Protein AF-A0A9E2QTA2-F1 (afdb_monomer_lite)

Foldseek 3Di:
DDDDPDPPDPPPDDPVPDDPVNDDDDVLLVVLLVQLPDQPQVDDPVNNVSSVVSSLLSVLCVVQVVCCPDPVLPPWDKDDPDRVRDAFDFDDPDDPDTGGFRMWTDDPVVRDIDGHDDDDLRYDDPVDPDSDDPPDDD

Sequence (138 aa):
MPENTGFGLREDKSPAELRWKDLEPHPGIVAALDHAGPRPEHGSQSEKRRWSELFAHASAWVLADELCRSSVLRGKTISPVAIGQGSEKLVPLGAGTSKRIDVTVVDKVLGLEIGISLKGLNFRDSNGDQFDKNLTGR

Structure (mmCIF, N/CA/C/O backbone):
data_AF-A0A9E2QTA2-F1
#
_entry.id   AF-A0A9E2QTA2-F1
#
loop_
_atom_site.group_PDB
_atom_site.id
_atom_site.type_symbol
_atom_site.label_atom_id
_atom_site.label_alt_id
_atom_site.label_comp_id
_atom_site.label_asym_id
_atom_site.label_entity_id
_atom_site.label_seq_id
_atom_site.pdbx_PDB_ins_code
_atom_site.Cartn_x
_atom_site.Cartn_y
_atom_site.Cartn_z
_atom_site.occupancy
_atom_site.B_iso_or_equiv
_atom_site.auth_seq_id
_atom_site.auth_comp_id
_atom_site.auth_asym_id
_atom_site.auth_atom_id
_atom_site.pdbx_PDB_model_num
ATOM 1 N N . MET A 1 1 ? 12.806 -60.467 5.010 1.00 44.97 1 MET A N 1
ATOM 2 C CA . MET A 1 1 ? 13.437 -59.149 5.212 1.00 44.97 1 MET A CA 1
ATOM 3 C C . MET A 1 1 ? 12.433 -58.093 4.767 1.00 44.97 1 MET A C 1
ATOM 5 O O . MET A 1 1 ? 12.249 -57.978 3.564 1.00 44.97 1 MET A O 1
ATOM 9 N N . PRO A 1 2 ? 11.694 -57.417 5.660 1.00 43.88 2 PRO A N 1
ATOM 10 C CA . PRO A 1 2 ? 10.912 -56.256 5.261 1.00 43.88 2 PRO A CA 1
ATOM 11 C C . PRO A 1 2 ? 11.788 -55.001 5.352 1.00 43.88 2 PRO A C 1
ATOM 13 O O . PRO A 1 2 ? 12.382 -54.719 6.393 1.00 43.88 2 PRO A O 1
ATOM 16 N N . GLU A 1 3 ? 11.894 -54.286 4.236 1.00 44.69 3 GLU A N 1
ATOM 17 C CA . GLU A 1 3 ? 12.547 -52.985 4.146 1.00 44.69 3 GLU A CA 1
ATOM 18 C C . GLU A 1 3 ? 11.703 -51.933 4.866 1.00 44.69 3 GLU A C 1
ATOM 20 O O . GLU A 1 3 ? 10.511 -51.757 4.617 1.00 44.69 3 GLU A O 1
ATOM 25 N N . ASN A 1 4 ? 12.353 -51.256 5.804 1.00 42.47 4 ASN A N 1
ATOM 26 C CA . ASN A 1 4 ? 11.798 -50.207 6.634 1.00 42.47 4 ASN A CA 1
ATOM 27 C C . ASN A 1 4 ? 11.920 -48.880 5.865 1.00 42.47 4 ASN A C 1
ATOM 29 O O . ASN A 1 4 ? 12.910 -48.163 6.009 1.00 42.47 4 ASN A O 1
ATOM 33 N N . THR A 1 5 ? 10.961 -48.563 4.992 1.00 43.56 5 THR A N 1
ATOM 34 C CA . THR A 1 5 ? 10.881 -47.237 4.357 1.00 43.56 5 THR A CA 1
ATOM 35 C C . THR A 1 5 ? 10.386 -46.230 5.385 1.00 43.56 5 THR A C 1
ATOM 37 O O . THR A 1 5 ? 9.184 -46.045 5.575 1.00 43.56 5 THR A O 1
ATOM 40 N N . GLY A 1 6 ? 11.342 -45.615 6.081 1.00 39.78 6 GLY A N 1
ATOM 41 C CA . GLY A 1 6 ? 11.105 -44.540 7.028 1.00 39.78 6 GLY A CA 1
ATOM 42 C C . GLY A 1 6 ? 10.314 -43.406 6.382 1.00 39.78 6 GLY A C 1
ATOM 43 O O . GLY A 1 6 ? 10.810 -42.698 5.508 1.00 39.78 6 GLY A O 1
ATOM 44 N N . PHE A 1 7 ? 9.087 -43.218 6.861 1.00 40.62 7 PHE A N 1
ATOM 45 C CA . PHE A 1 7 ? 8.397 -41.939 6.812 1.00 40.62 7 PHE A CA 1
ATOM 46 C C . PHE A 1 7 ? 9.228 -40.953 7.638 1.00 40.62 7 PHE A C 1
ATOM 48 O O . PHE A 1 7 ? 9.092 -40.865 8.858 1.00 40.62 7 PHE A O 1
ATOM 55 N N . GLY A 1 8 ? 10.154 -40.260 6.975 1.00 39.50 8 GLY A N 1
ATOM 56 C CA . GLY A 1 8 ? 10.842 -39.114 7.546 1.00 39.50 8 GLY A CA 1
ATOM 57 C C . GLY A 1 8 ? 9.804 -38.047 7.856 1.00 39.50 8 GLY A C 1
ATOM 58 O O . GLY A 1 8 ? 9.306 -37.380 6.950 1.00 39.50 8 GLY A O 1
ATOM 59 N N . LEU A 1 9 ? 9.451 -37.931 9.135 1.00 39.53 9 LEU A N 1
ATOM 60 C CA . LEU A 1 9 ? 8.749 -36.783 9.684 1.00 39.53 9 LEU A CA 1
ATOM 61 C C . LEU A 1 9 ? 9.546 -35.549 9.255 1.00 39.53 9 LEU A C 1
ATOM 63 O O . LEU A 1 9 ? 10.691 -35.377 9.670 1.00 39.53 9 LEU A O 1
ATOM 67 N N . ARG A 1 10 ? 8.981 -34.732 8.359 1.00 50.25 10 ARG A N 1
ATOM 68 C CA . ARG A 1 10 ? 9.506 -33.388 8.123 1.00 50.25 10 ARG A CA 1
ATOM 69 C C . ARG A 1 10 ? 9.448 -32.698 9.479 1.00 50.25 10 ARG A C 1
ATOM 71 O O . ARG A 1 10 ? 8.362 -32.530 10.022 1.00 50.25 10 ARG A O 1
ATOM 78 N N . GLU A 1 11 ? 10.608 -32.398 10.050 1.00 58.12 11 GLU A N 1
ATOM 79 C CA . GLU A 1 11 ? 10.697 -31.539 11.222 1.00 58.12 11 GLU A CA 1
ATOM 80 C C . GLU A 1 11 ? 10.054 -30.206 10.840 1.00 58.12 11 GLU A C 1
ATOM 82 O O . GLU A 1 11 ? 10.615 -29.439 10.050 1.00 58.12 11 GLU A O 1
ATOM 87 N N . ASP A 1 12 ? 8.841 -29.970 11.337 1.00 67.50 12 ASP A N 1
ATOM 88 C CA . ASP A 1 12 ? 8.195 -28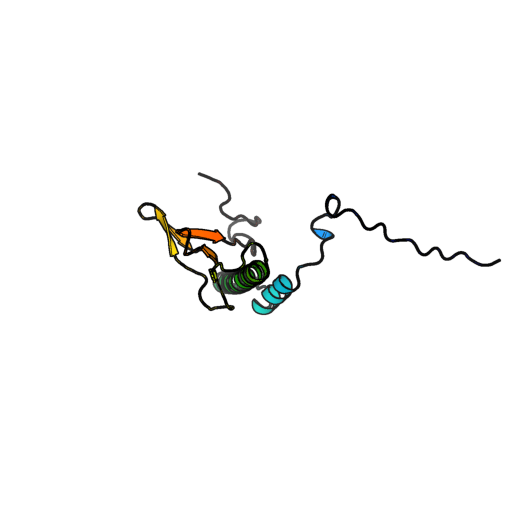.669 11.258 1.00 67.50 12 ASP A CA 1
ATOM 89 C C . ASP A 1 12 ? 9.061 -27.702 12.060 1.00 67.50 12 ASP A C 1
ATOM 91 O O . ASP A 1 12 ? 9.025 -27.655 13.292 1.00 67.50 12 ASP A O 1
ATOM 95 N N . LYS A 1 13 ? 9.912 -26.971 11.339 1.00 65.00 13 LYS A N 1
ATOM 96 C CA . LYS A 1 13 ? 10.739 -25.918 11.913 1.00 65.00 13 LYS A CA 1
ATOM 97 C C . LYS A 1 13 ? 9.836 -24.918 12.613 1.00 65.00 13 LYS A C 1
ATOM 99 O O . LYS A 1 13 ? 8.811 -24.502 12.069 1.00 65.00 13 LYS A O 1
ATOM 104 N N . SER A 1 14 ? 10.246 -24.500 13.805 1.00 71.38 14 SER A N 1
ATOM 105 C CA . SER A 1 14 ? 9.569 -23.421 14.519 1.00 71.38 14 SER A CA 1
ATOM 106 C C . SER A 1 14 ? 9.472 -22.184 13.611 1.00 71.38 14 SER A C 1
ATOM 108 O O . SER A 1 14 ? 10.434 -21.890 12.896 1.00 71.38 14 SER A O 1
ATOM 110 N N . PRO A 1 15 ? 8.375 -21.401 13.647 1.00 64.19 15 PRO A N 1
ATOM 111 C CA . PRO A 1 15 ? 8.258 -20.159 12.879 1.00 64.19 15 PRO A CA 1
ATOM 112 C C . PRO A 1 15 ? 9.426 -19.181 13.088 1.00 64.19 15 PRO A C 1
ATOM 114 O O . PRO A 1 15 ? 9.721 -18.378 12.208 1.00 64.19 15 PRO A O 1
ATOM 117 N N . ALA A 1 16 ? 10.118 -19.269 14.230 1.00 69.62 16 ALA A N 1
ATOM 118 C CA . ALA A 1 16 ? 11.308 -18.476 14.537 1.00 69.62 16 ALA A CA 1
ATOM 119 C C . ALA A 1 16 ? 12.574 -18.903 13.759 1.00 69.62 16 ALA A C 1
ATOM 121 O O . ALA A 1 16 ? 13.541 -18.147 13.705 1.00 69.62 16 ALA A O 1
ATOM 122 N N . GLU A 1 17 ? 12.582 -20.096 13.161 1.00 78.75 17 GLU A N 1
ATOM 123 C CA . GLU A 1 17 ? 13.716 -20.675 12.422 1.00 78.75 17 GLU A CA 1
ATOM 124 C C . GLU A 1 17 ? 13.529 -20.632 10.899 1.00 78.75 17 GLU A C 1
ATOM 126 O O . GLU A 1 17 ? 14.461 -20.928 10.142 1.00 78.75 17 GLU A O 1
ATOM 131 N N . LEU A 1 18 ? 12.332 -20.269 10.433 1.00 81.75 18 LEU A N 1
ATOM 132 C CA . LEU A 1 18 ? 12.054 -20.100 9.013 1.00 81.75 18 LEU A CA 1
ATOM 133 C C . LEU A 1 18 ? 12.797 -18.873 8.487 1.00 81.75 18 LEU A C 1
ATOM 135 O O . LEU A 1 18 ? 12.690 -17.769 9.024 1.00 81.75 18 LEU A O 1
ATOM 139 N N . ARG A 1 19 ? 13.547 -19.046 7.397 1.00 83.81 19 ARG A N 1
ATOM 140 C CA . ARG A 1 19 ? 14.085 -17.901 6.659 1.00 83.81 19 ARG A CA 1
ATOM 141 C C . ARG A 1 19 ? 13.026 -17.393 5.696 1.00 83.81 19 ARG A C 1
ATOM 143 O O . ARG A 1 19 ? 12.185 -18.150 5.235 1.00 83.81 19 ARG A O 1
ATOM 150 N N . TRP A 1 20 ? 13.147 -16.133 5.291 1.00 76.81 20 TRP A N 1
ATOM 151 C CA . TRP A 1 20 ? 12.260 -15.508 4.303 1.00 76.81 20 TRP A CA 1
ATOM 152 C C . TRP A 1 20 ? 12.044 -16.336 3.032 1.00 76.81 20 TRP A C 1
ATOM 154 O O . TRP A 1 20 ? 10.938 -16.381 2.514 1.00 76.81 20 TRP A O 1
ATOM 164 N N . LYS A 1 21 ? 13.090 -17.011 2.543 1.00 83.12 21 LYS A N 1
ATOM 165 C CA . LYS A 1 21 ? 13.017 -17.862 1.345 1.00 83.12 21 LYS A CA 1
ATOM 166 C C . LYS A 1 21 ? 12.274 -19.187 1.553 1.00 83.12 21 LYS A C 1
ATOM 168 O O . LYS A 1 21 ? 11.988 -19.866 0.579 1.00 83.12 21 LYS A O 1
ATOM 173 N N . ASP A 1 22 ? 12.071 -19.574 2.809 1.00 84.81 22 ASP A N 1
ATOM 174 C CA . ASP A 1 22 ? 11.395 -20.807 3.201 1.00 84.81 22 ASP A CA 1
ATOM 175 C C . ASP A 1 22 ? 9.889 -20.542 3.446 1.00 84.81 22 ASP A C 1
ATOM 177 O O . ASP A 1 22 ? 9.148 -21.465 3.770 1.00 84.81 22 ASP A O 1
ATOM 181 N N . LEU A 1 23 ? 9.435 -19.284 3.316 1.00 85.31 23 LEU A N 1
ATOM 182 C CA . LEU A 1 23 ? 8.035 -18.891 3.458 1.00 85.31 23 LEU A CA 1
ATOM 183 C C . LEU A 1 23 ? 7.309 -18.986 2.116 1.00 85.31 23 LEU A C 1
ATOM 185 O O . LEU A 1 23 ? 7.768 -18.444 1.110 1.00 85.31 23 LEU A O 1
ATOM 189 N N . GLU A 1 24 ? 6.129 -19.598 2.135 1.00 89.88 24 GLU A N 1
ATOM 190 C CA . GLU A 1 24 ? 5.204 -19.531 1.009 1.00 89.88 24 GLU A CA 1
ATOM 191 C C . GLU A 1 24 ? 4.633 -18.109 0.882 1.00 89.88 24 GLU A C 1
ATOM 193 O O . GLU A 1 24 ? 4.258 -17.493 1.890 1.00 89.88 24 GLU A O 1
ATOM 198 N N . PRO A 1 25 ? 4.556 -17.550 -0.338 1.00 89.25 25 PRO A N 1
ATOM 199 C CA . PRO A 1 25 ? 4.012 -16.220 -0.534 1.00 89.25 25 PRO A CA 1
ATOM 200 C C . PRO A 1 25 ? 2.521 -16.200 -0.193 1.00 89.25 25 PRO A C 1
ATOM 202 O O . PRO A 1 25 ? 1.756 -17.088 -0.572 1.00 89.25 25 PRO A O 1
ATOM 205 N N . HIS A 1 26 ? 2.084 -15.139 0.488 1.00 91.00 26 HIS A N 1
ATOM 206 C CA . HIS A 1 26 ? 0.668 -14.952 0.782 1.00 91.00 26 HIS A CA 1
ATOM 207 C C . HIS A 1 26 ? -0.143 -14.905 -0.533 1.00 91.00 26 HIS A C 1
ATOM 209 O O . HIS A 1 26 ? 0.201 -14.102 -1.409 1.00 91.00 26 HIS A O 1
ATOM 215 N N . PRO A 1 27 ? -1.241 -15.675 -0.682 1.00 94.00 27 PRO A N 1
ATOM 216 C CA . PRO A 1 27 ? -1.989 -15.760 -1.941 1.00 94.00 27 PRO A CA 1
ATOM 217 C C . PRO A 1 27 ? -2.466 -14.406 -2.475 1.00 94.00 27 PRO A C 1
ATOM 219 O O . PRO A 1 27 ? -2.447 -14.167 -3.678 1.00 94.00 27 PRO A O 1
ATOM 222 N N . GLY A 1 28 ? -2.831 -13.478 -1.585 1.00 93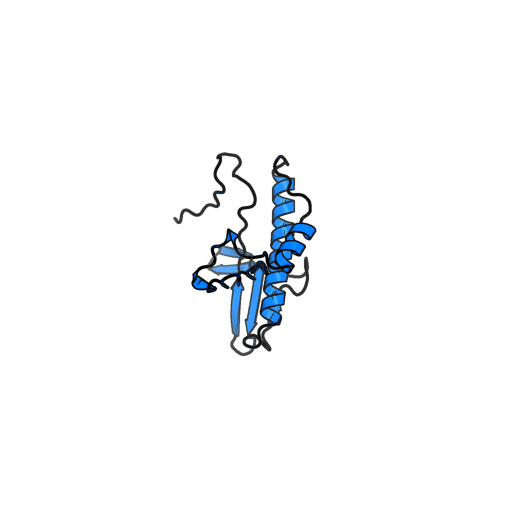.81 28 GLY A N 1
ATOM 223 C CA . GLY A 1 28 ? -3.205 -12.119 -1.984 1.00 93.81 28 GLY A CA 1
ATOM 224 C C . GLY A 1 28 ? -2.057 -11.344 -2.643 1.00 93.81 28 GLY A C 1
ATOM 225 O O . GLY A 1 28 ? -2.285 -10.604 -3.591 1.00 93.81 28 GLY A O 1
ATOM 226 N N . ILE A 1 29 ? -0.812 -11.549 -2.200 1.00 93.56 29 ILE A N 1
ATOM 227 C CA . ILE A 1 29 ? 0.361 -10.909 -2.815 1.00 93.56 29 ILE A CA 1
ATOM 228 C C . ILE A 1 29 ? 0.651 -11.514 -4.191 1.00 93.56 29 ILE A C 1
ATOM 230 O O . ILE A 1 29 ? 1.006 -10.780 -5.110 1.00 93.56 29 ILE A O 1
ATOM 234 N N . VAL A 1 30 ? 0.440 -12.824 -4.359 1.00 95.19 30 VAL A N 1
ATOM 235 C CA . VAL A 1 30 ? 0.510 -13.473 -5.678 1.00 95.19 30 VAL A CA 1
ATOM 236 C C . VAL A 1 30 ? -0.541 -12.874 -6.618 1.00 95.19 30 VAL A C 1
ATOM 238 O O . VAL A 1 30 ? -0.193 -12.406 -7.696 1.00 95.19 30 VAL A O 1
ATOM 241 N N . ALA A 1 31 ? -1.792 -12.745 -6.168 1.00 94.62 31 ALA A N 1
ATOM 242 C CA . ALA A 1 31 ? -2.848 -12.102 -6.951 1.00 94.62 31 ALA A CA 1
ATOM 243 C C . ALA A 1 31 ? -2.542 -10.624 -7.276 1.00 94.62 31 ALA A C 1
ATOM 245 O O . ALA A 1 31 ? -2.905 -10.129 -8.343 1.00 94.62 31 ALA A O 1
ATOM 246 N N 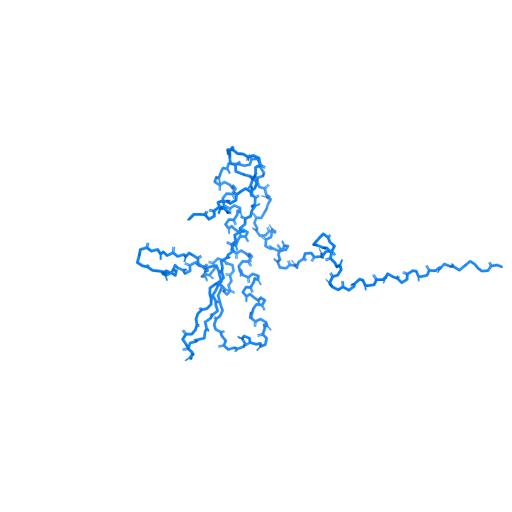. ALA A 1 32 ? -1.852 -9.907 -6.383 1.00 94.31 32 ALA A N 1
ATOM 247 C CA . ALA A 1 32 ? -1.397 -8.545 -6.646 1.00 94.31 32 ALA A CA 1
ATOM 248 C C . ALA A 1 32 ? -0.324 -8.488 -7.748 1.00 94.31 32 ALA A C 1
ATOM 250 O O . ALA A 1 32 ? -0.347 -7.568 -8.568 1.00 94.31 32 ALA A O 1
ATOM 251 N N . LEU A 1 33 ? 0.591 -9.465 -7.798 1.00 95.00 33 LEU A N 1
ATOM 252 C CA . LEU A 1 33 ? 1.552 -9.602 -8.899 1.00 95.00 33 LEU A CA 1
ATOM 253 C C . LEU A 1 33 ? 0.833 -9.886 -10.221 1.00 95.00 33 LEU A C 1
ATOM 255 O O . LEU A 1 33 ? 1.120 -9.223 -11.218 1.00 95.00 33 LEU A O 1
ATOM 259 N N . ASP A 1 34 ? -0.138 -10.801 -10.213 1.00 96.12 34 ASP A N 1
ATOM 260 C CA . ASP A 1 34 ? -0.942 -11.121 -11.397 1.00 96.12 34 ASP A CA 1
ATOM 261 C C . ASP A 1 34 ? -1.700 -9.889 -11.909 1.00 96.12 34 ASP A C 1
ATOM 263 O O . ASP A 1 34 ? -1.728 -9.625 -13.112 1.00 96.12 34 ASP A O 1
ATOM 267 N N . HIS A 1 35 ? -2.251 -9.080 -10.997 1.00 94.69 35 HIS A N 1
ATOM 268 C CA . HIS A 1 35 ? -2.923 -7.824 -11.332 1.00 94.69 35 HIS A CA 1
ATOM 269 C C . HIS A 1 35 ? -1.989 -6.807 -12.004 1.00 94.69 35 HIS A C 1
ATOM 271 O O . HIS A 1 35 ? -2.394 -6.117 -12.941 1.00 94.69 35 HIS A O 1
ATOM 277 N N . ALA A 1 36 ? -0.739 -6.705 -11.544 1.00 94.31 36 ALA A N 1
ATOM 278 C CA . ALA A 1 36 ? 0.252 -5.817 -12.149 1.00 94.31 36 ALA A CA 1
ATOM 279 C C . ALA A 1 36 ? 0.698 -6.290 -13.546 1.00 94.31 36 ALA A C 1
ATOM 281 O O . ALA A 1 36 ? 1.158 -5.481 -14.357 1.00 94.31 36 ALA A O 1
ATOM 282 N N . GLY A 1 37 ? 0.536 -7.583 -13.837 1.00 96.31 37 GLY A N 1
ATOM 283 C CA . GLY A 1 37 ? 0.927 -8.211 -15.091 1.00 96.31 37 GLY A CA 1
ATOM 284 C C . GLY A 1 37 ? 2.436 -8.476 -15.191 1.00 96.31 37 GLY A C 1
ATOM 285 O O . GLY A 1 37 ? 3.170 -8.359 -14.204 1.00 96.31 37 GLY A O 1
ATOM 286 N N . PRO A 1 38 ? 2.935 -8.840 -16.387 1.00 96.12 38 PRO A N 1
ATOM 287 C CA . PRO A 1 38 ? 4.347 -9.147 -16.593 1.00 96.12 38 PRO A CA 1
ATOM 288 C C . PRO A 1 38 ? 5.253 -7.972 -16.214 1.00 96.12 38 PRO A C 1
ATOM 290 O O . PRO A 1 38 ? 5.038 -6.841 -16.651 1.00 96.12 38 PRO A O 1
ATOM 293 N N . ARG A 1 39 ? 6.292 -8.242 -15.417 1.00 93.75 39 ARG A N 1
ATOM 294 C CA . ARG A 1 39 ? 7.238 -7.216 -14.962 1.00 93.75 39 ARG A CA 1
ATOM 295 C C . ARG A 1 39 ? 8.093 -6.706 -16.135 1.00 93.75 39 ARG A C 1
ATOM 297 O O . ARG A 1 39 ? 8.836 -7.490 -16.723 1.00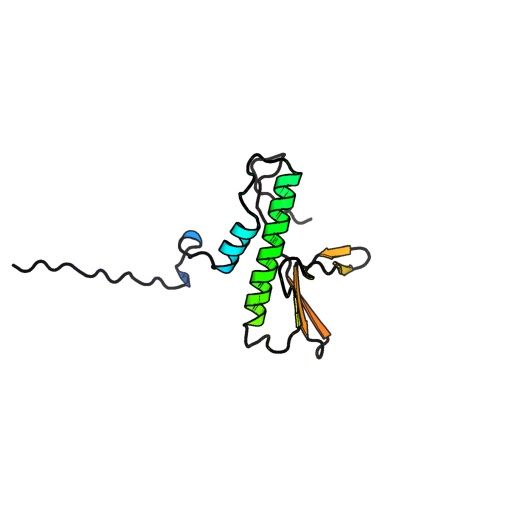 93.75 39 ARG A O 1
ATOM 304 N N . PRO A 1 40 ? 8.073 -5.398 -16.451 1.00 92.38 40 PRO A N 1
ATOM 305 C CA . PRO A 1 40 ? 8.821 -4.837 -17.576 1.00 92.38 40 PRO A CA 1
ATOM 306 C C . PRO A 1 40 ? 10.296 -4.569 -17.212 1.00 92.38 40 PRO A C 1
ATOM 308 O O . PRO A 1 40 ? 10.704 -3.419 -17.042 1.00 92.38 40 PRO A O 1
ATOM 311 N N . GLU A 1 41 ? 11.123 -5.611 -17.074 1.00 87.44 41 GLU A N 1
ATOM 312 C CA . GLU A 1 41 ? 12.534 -5.479 -16.644 1.00 87.44 41 GLU A CA 1
ATOM 313 C C . GLU A 1 41 ? 13.350 -4.506 -17.515 1.00 87.44 41 GLU A C 1
ATOM 315 O O . GLU A 1 41 ? 14.043 -3.618 -17.003 1.00 87.44 41 GLU A O 1
ATOM 320 N N . HIS A 1 42 ? 13.183 -4.609 -18.834 1.00 86.94 42 HIS A N 1
ATOM 321 C CA . HIS A 1 42 ? 13.816 -3.743 -19.834 1.00 86.94 42 HIS A CA 1
ATOM 322 C C . HIS A 1 42 ? 12.874 -2.666 -20.388 1.00 86.94 42 HIS A C 1
ATOM 324 O O . HIS A 1 42 ? 13.199 -2.015 -21.377 1.00 86.94 42 HIS A O 1
ATOM 330 N N . GLY A 1 43 ? 11.714 -2.468 -19.756 1.00 85.56 43 GLY A N 1
ATOM 331 C CA . GLY A 1 43 ? 10.774 -1.429 -20.159 1.00 85.56 43 GLY A CA 1
ATOM 332 C C . GLY A 1 43 ? 11.280 -0.020 -19.865 1.00 85.56 43 GLY A C 1
ATOM 333 O O . GLY A 1 43 ? 12.200 0.204 -19.066 1.00 85.56 43 GLY A O 1
ATOM 334 N N . SER A 1 44 ? 10.619 0.941 -20.498 1.00 88.88 44 SER A N 1
ATOM 335 C CA . SER A 1 44 ? 10.765 2.367 -20.234 1.00 88.88 44 SER A CA 1
ATOM 336 C C . SER A 1 44 ? 10.418 2.723 -18.782 1.00 88.88 44 SER A C 1
ATOM 338 O O . SER A 1 44 ? 9.753 1.977 -18.056 1.00 88.88 44 SER A O 1
ATOM 340 N N . GLN A 1 45 ? 10.848 3.906 -18.338 1.00 86.19 45 GLN A N 1
ATOM 341 C CA . GLN A 1 45 ? 10.552 4.392 -16.988 1.00 86.19 45 GLN A CA 1
ATOM 342 C C . GLN A 1 45 ? 9.039 4.503 -16.728 1.00 86.19 45 GLN A C 1
ATOM 344 O O . GLN A 1 45 ? 8.588 4.216 -15.620 1.00 86.19 45 GLN A O 1
ATOM 349 N N . SER A 1 46 ? 8.248 4.882 -17.737 1.00 87.56 46 SER A N 1
ATOM 350 C CA . SER A 1 46 ? 6.789 4.976 -17.628 1.00 87.56 46 SER A CA 1
ATOM 351 C C . SER A 1 46 ? 6.131 3.604 -17.462 1.00 87.56 46 SER A C 1
ATOM 353 O O . SER A 1 46 ? 5.238 3.467 -16.629 1.00 87.56 46 SER A O 1
ATOM 355 N N . GLU A 1 47 ? 6.595 2.575 -18.175 1.00 89.44 47 GLU A N 1
ATOM 356 C CA . GLU A 1 47 ? 6.111 1.194 -18.018 1.00 89.44 47 GLU A CA 1
ATOM 357 C C . GLU A 1 47 ? 6.446 0.632 -16.634 1.00 89.44 47 GLU A C 1
ATOM 359 O O . GLU A 1 47 ? 5.571 0.097 -15.952 1.00 89.44 47 GLU A O 1
ATOM 364 N N . LYS A 1 48 ? 7.688 0.820 -16.173 1.00 89.50 48 LYS A N 1
ATOM 365 C CA . LYS A 1 48 ? 8.140 0.408 -14.831 1.00 89.50 48 LYS A CA 1
ATOM 366 C C . LYS A 1 48 ? 7.356 1.098 -13.720 1.00 89.50 48 LYS A C 1
ATOM 368 O O . LYS A 1 48 ? 6.975 0.471 -12.726 1.00 89.50 48 LYS A O 1
ATOM 373 N N . ARG A 1 49 ? 7.094 2.394 -13.896 1.00 88.50 49 ARG A N 1
ATOM 374 C CA . ARG A 1 49 ? 6.273 3.183 -12.980 1.00 88.50 49 ARG A CA 1
ATOM 375 C C . ARG A 1 49 ? 4.839 2.663 -12.944 1.00 88.50 49 ARG A C 1
ATOM 377 O O . ARG A 1 49 ? 4.367 2.338 -11.861 1.00 88.50 49 ARG A O 1
ATOM 384 N N . ARG A 1 50 ? 4.187 2.516 -14.103 1.00 90.19 50 ARG A N 1
ATOM 385 C CA . ARG A 1 50 ? 2.810 2.008 -14.204 1.00 90.19 50 ARG A CA 1
ATOM 386 C C . ARG A 1 50 ? 2.672 0.634 -13.553 1.00 90.19 50 ARG A C 1
ATOM 388 O O . ARG A 1 50 ? 1.755 0.422 -12.770 1.00 90.19 50 ARG A O 1
ATOM 395 N N . TRP A 1 51 ? 3.596 -0.281 -13.844 1.00 93.75 51 TRP A N 1
ATOM 396 C CA . TRP A 1 51 ? 3.613 -1.607 -13.225 1.00 93.75 51 TRP A CA 1
ATOM 397 C C . TRP A 1 51 ? 3.732 -1.515 -11.697 1.00 93.75 51 TRP A C 1
ATOM 399 O O . TRP A 1 51 ? 2.983 -2.165 -10.972 1.00 93.75 51 TRP A O 1
ATOM 409 N N . SER A 1 52 ? 4.631 -0.659 -11.194 1.00 91.50 52 SER A N 1
ATOM 410 C CA . SER A 1 52 ? 4.816 -0.464 -9.749 1.00 91.50 52 SER A CA 1
ATOM 411 C C . SER A 1 52 ? 3.584 0.123 -9.067 1.00 91.50 52 SER A C 1
ATOM 413 O O . SER A 1 52 ? 3.274 -0.289 -7.954 1.00 91.50 52 SER A O 1
ATOM 415 N N . GLU A 1 53 ? 2.901 1.070 -9.713 1.00 89.50 53 GLU A N 1
ATOM 416 C CA . GLU A 1 53 ? 1.667 1.683 -9.207 1.00 89.50 53 GLU A CA 1
ATOM 417 C C . GLU A 1 53 ? 0.542 0.640 -9.115 1.00 89.50 53 GLU A C 1
ATOM 419 O O . GLU A 1 53 ? -0.059 0.494 -8.052 1.00 89.50 53 GLU A O 1
ATOM 424 N N . LEU A 1 54 ? 0.332 -0.164 -10.166 1.00 91.62 54 LEU A N 1
ATOM 425 C CA . LEU A 1 54 ? -0.658 -1.251 -10.159 1.00 91.62 54 LEU A CA 1
ATOM 426 C C . LEU A 1 54 ? -0.374 -2.280 -9.059 1.00 91.62 54 LEU A C 1
ATOM 428 O O . LEU A 1 54 ? -1.275 -2.661 -8.308 1.00 91.62 54 LEU A O 1
ATOM 432 N N . PHE A 1 55 ? 0.888 -2.696 -8.926 1.00 93.38 55 PHE A N 1
ATOM 433 C CA . PHE A 1 55 ? 1.285 -3.643 -7.889 1.00 93.38 55 PHE A CA 1
ATOM 434 C C . PHE A 1 55 ? 1.087 -3.069 -6.479 1.00 93.38 55 PHE A C 1
ATOM 436 O O . PHE A 1 55 ? 0.597 -3.764 -5.585 1.00 93.38 55 PHE A O 1
ATOM 443 N N . ALA A 1 56 ? 1.433 -1.795 -6.270 1.00 90.75 56 ALA A N 1
ATOM 444 C CA . ALA A 1 56 ? 1.258 -1.120 -4.988 1.00 90.75 56 ALA A CA 1
ATOM 445 C C . ALA A 1 56 ? -0.223 -0.989 -4.605 1.00 90.75 56 ALA A C 1
ATOM 447 O O . ALA A 1 56 ? -0.579 -1.312 -3.473 1.00 90.75 56 ALA A O 1
ATOM 448 N N . HIS A 1 57 ? -1.095 -0.596 -5.541 1.00 90.06 57 HIS A N 1
ATOM 449 C CA . HIS A 1 57 ? -2.541 -0.487 -5.303 1.00 90.06 57 HIS A CA 1
ATOM 450 C C . HIS A 1 57 ? -3.169 -1.830 -4.929 1.00 90.06 57 HIS A C 1
ATOM 452 O O . HIS A 1 57 ? -3.934 -1.906 -3.966 1.00 90.06 57 HIS A O 1
ATOM 458 N N . ALA A 1 58 ? -2.816 -2.902 -5.641 1.00 93.56 58 ALA A N 1
ATOM 459 C CA . ALA A 1 58 ? -3.302 -4.238 -5.311 1.00 93.56 58 ALA A CA 1
ATOM 460 C C . ALA A 1 58 ? -2.765 -4.725 -3.953 1.00 93.56 58 ALA A C 1
ATOM 462 O O . ALA A 1 58 ? -3.521 -5.271 -3.152 1.00 93.56 58 ALA A O 1
ATOM 463 N N . SER A 1 59 ? -1.492 -4.456 -3.645 1.00 93.69 59 SER A N 1
ATOM 464 C CA . SER A 1 59 ? -0.891 -4.796 -2.347 1.00 93.69 59 SER A CA 1
ATOM 465 C C . SER A 1 59 ? -1.548 -4.049 -1.182 1.00 93.69 59 SER A C 1
ATOM 467 O O . SER A 1 59 ? -1.769 -4.633 -0.121 1.00 93.69 59 SER A O 1
ATOM 469 N N . ALA A 1 60 ? -1.891 -2.771 -1.374 1.00 93.38 60 ALA A N 1
ATOM 470 C CA . ALA A 1 60 ? -2.603 -1.970 -0.381 1.00 93.38 60 ALA A CA 1
ATOM 471 C C . ALA A 1 60 ? -3.983 -2.558 -0.072 1.00 93.38 60 ALA A C 1
ATOM 473 O O . ALA A 1 60 ? -4.351 -2.683 1.094 1.00 93.38 60 ALA A O 1
ATOM 474 N N . TRP A 1 61 ? -4.716 -2.988 -1.101 1.00 93.94 61 TRP A N 1
ATOM 475 C CA . TRP A 1 61 ? -5.990 -3.676 -0.917 1.00 93.94 61 TRP A CA 1
ATOM 476 C C . TRP A 1 61 ? -5.842 -5.007 -0.177 1.00 93.94 61 TRP A C 1
ATOM 478 O O . TRP A 1 61 ? -6.591 -5.244 0.763 1.00 93.94 61 TRP A O 1
ATOM 488 N N . VAL A 1 62 ? -4.853 -5.835 -0.523 1.00 94.81 62 VAL A N 1
ATOM 489 C CA . VAL A 1 62 ? -4.599 -7.106 0.184 1.00 94.81 62 VAL A CA 1
ATOM 490 C C . VAL A 1 62 ? -4.339 -6.867 1.670 1.00 94.81 62 VAL A C 1
ATOM 492 O O . VAL A 1 62 ? -4.872 -7.583 2.515 1.00 94.81 62 VAL A O 1
ATOM 495 N N . LEU A 1 63 ? -3.546 -5.844 1.998 1.00 94.56 63 LEU A N 1
ATOM 496 C CA . LEU A 1 63 ? -3.282 -5.480 3.385 1.00 94.56 63 LEU A CA 1
ATOM 497 C C . LEU A 1 63 ? -4.547 -4.966 4.087 1.00 94.56 63 LEU A C 1
ATOM 499 O O . LEU A 1 63 ? -4.819 -5.363 5.216 1.00 94.56 63 LEU A O 1
ATOM 503 N N . ALA A 1 64 ? -5.327 -4.105 3.433 1.00 94.50 64 ALA A N 1
ATOM 504 C CA . ALA A 1 64 ? -6.577 -3.584 3.980 1.00 94.50 64 ALA A CA 1
ATOM 505 C C . ALA A 1 64 ? -7.607 -4.696 4.234 1.00 94.50 64 ALA A C 1
ATOM 507 O O . ALA A 1 64 ? -8.231 -4.721 5.294 1.00 94.50 64 ALA A O 1
ATOM 508 N N . ASP A 1 65 ? -7.748 -5.636 3.299 1.00 94.38 65 ASP A N 1
ATOM 509 C CA . ASP A 1 65 ? -8.638 -6.790 3.425 1.00 94.38 65 ASP A CA 1
ATOM 510 C C . ASP A 1 65 ? -8.224 -7.687 4.599 1.00 94.38 65 ASP A C 1
ATOM 512 O O . ASP A 1 65 ? -9.065 -8.079 5.407 1.00 94.38 65 ASP A O 1
ATOM 516 N N . GLU A 1 66 ? -6.924 -7.929 4.779 1.00 94.94 66 GLU A N 1
ATOM 517 C CA . GLU A 1 66 ? -6.432 -8.697 5.925 1.00 94.94 66 GLU A CA 1
ATOM 518 C C . GLU A 1 66 ? -6.690 -7.975 7.260 1.00 94.94 66 GLU A C 1
ATOM 520 O O . GLU A 1 66 ? -7.142 -8.585 8.231 1.00 94.94 66 GLU A O 1
ATOM 525 N N . LEU A 1 67 ? -6.506 -6.652 7.309 1.00 95.00 67 LEU A N 1
ATOM 526 C CA . LEU A 1 67 ? -6.842 -5.853 8.492 1.00 95.00 67 LEU A CA 1
ATOM 527 C C . LEU A 1 67 ? -8.349 -5.881 8.801 1.00 95.00 67 LEU A C 1
ATOM 529 O O . LEU A 1 67 ? -8.718 -5.925 9.975 1.00 95.00 67 LEU A O 1
ATOM 533 N N . CYS A 1 68 ? -9.218 -5.912 7.785 1.00 93.88 68 CYS A N 1
ATOM 534 C CA . CYS A 1 68 ? -10.670 -6.053 7.956 1.00 93.88 68 CYS A CA 1
ATOM 535 C C . CYS A 1 68 ? -11.072 -7.377 8.619 1.00 93.88 68 CYS A C 1
ATOM 537 O O . CYS A 1 68 ? -12.074 -7.425 9.336 1.00 93.88 68 CYS A O 1
ATOM 539 N N . ARG A 1 69 ? -10.299 -8.449 8.412 1.00 94.25 69 ARG A N 1
ATOM 540 C CA . ARG A 1 69 ? -10.542 -9.760 9.038 1.00 94.25 69 ARG A CA 1
ATOM 541 C C . ARG A 1 69 ? -10.082 -9.817 10.496 1.00 94.25 69 ARG A C 1
ATOM 543 O O . ARG A 1 69 ? -10.485 -10.721 11.230 1.00 94.25 69 ARG A O 1
ATOM 550 N N . SER A 1 70 ? -9.268 -8.857 10.939 1.00 94.69 70 SER A N 1
ATOM 551 C CA . SER A 1 70 ? -8.772 -8.799 12.313 1.00 94.69 70 SER A CA 1
ATOM 552 C C . SER A 1 70 ? -9.896 -8.515 13.308 1.00 94.69 70 SER A C 1
ATOM 554 O O . SER A 1 70 ? -10.574 -7.487 13.254 1.00 94.69 70 SER A O 1
ATOM 556 N N . SER A 1 71 ? -10.055 -9.399 14.294 1.00 95.19 71 SER A N 1
ATOM 557 C CA . SER A 1 71 ? -11.042 -9.228 15.365 1.00 95.19 71 SER A CA 1
ATOM 558 C C . SER A 1 71 ? -10.760 -8.004 16.243 1.00 95.19 71 SER A C 1
ATOM 560 O O . SER A 1 71 ? -11.698 -7.363 16.713 1.00 95.19 71 SER A O 1
ATOM 562 N N . VAL A 1 72 ? -9.485 -7.636 16.414 1.00 93.88 72 VAL A N 1
ATOM 563 C CA . VAL A 1 72 ? -9.048 -6.469 17.204 1.00 93.88 72 VAL A CA 1
ATOM 564 C C . VAL A 1 72 ? -9.440 -5.153 16.526 1.00 93.88 72 VAL A C 1
ATOM 566 O O . VAL A 1 72 ? -9.693 -4.154 17.198 1.00 93.88 72 VAL A O 1
ATOM 569 N N . LEU A 1 73 ? -9.533 -5.149 15.194 1.00 94.38 73 LEU A N 1
ATOM 570 C CA . LEU A 1 73 ? -9.893 -3.973 14.399 1.00 94.38 73 LEU A CA 1
ATOM 571 C C . LEU A 1 73 ? -11.384 -3.935 14.032 1.00 94.38 73 LEU A C 1
ATOM 573 O O . LEU A 1 73 ? -11.814 -3.099 13.234 1.00 94.38 73 LEU A O 1
ATOM 577 N N . ARG A 1 74 ? -12.206 -4.798 14.644 1.00 91.69 74 ARG A N 1
ATOM 578 C CA . ARG A 1 74 ? -13.654 -4.802 14.426 1.00 91.69 74 ARG A CA 1
ATOM 579 C C . ARG A 1 74 ? -14.253 -3.427 14.751 1.00 91.69 74 ARG A C 1
ATOM 581 O O . ARG A 1 74 ? -13.999 -2.842 15.802 1.00 91.69 74 ARG A O 1
ATOM 588 N N . GLY A 1 75 ? -15.083 -2.924 13.838 1.00 90.12 75 GLY A N 1
ATOM 589 C CA . GLY A 1 75 ? -15.756 -1.629 13.973 1.00 90.12 75 GLY A CA 1
ATOM 590 C C . GLY A 1 75 ? -14.897 -0.415 13.603 1.00 90.12 75 GLY A C 1
ATOM 591 O O . GLY A 1 75 ? -15.397 0.707 13.665 1.00 90.12 75 GLY A O 1
ATOM 592 N N . LYS A 1 76 ? -13.632 -0.606 13.197 1.00 94.62 76 LYS A N 1
ATOM 593 C CA . LYS A 1 76 ? -12.827 0.462 12.587 1.00 94.62 76 LYS A CA 1
ATOM 594 C C . LYS A 1 76 ? -13.184 0.612 11.109 1.00 94.62 76 LYS A C 1
ATOM 596 O O . LYS A 1 76 ? -13.607 -0.340 10.459 1.00 94.62 76 LYS A O 1
ATOM 601 N N . THR A 1 77 ? -13.025 1.819 10.572 1.00 93.31 77 THR A N 1
ATOM 602 C CA . THR A 1 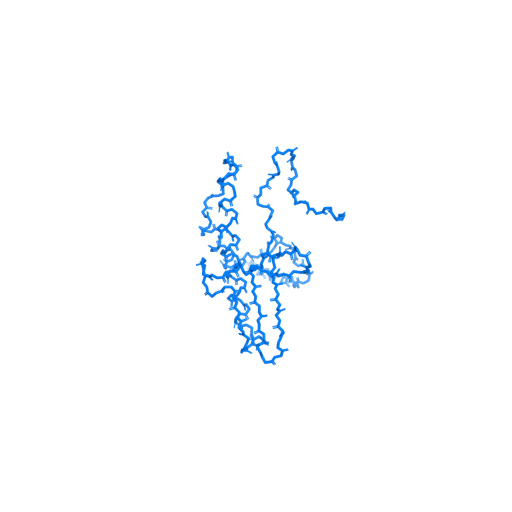77 ? -13.128 2.058 9.125 1.00 93.31 77 THR A CA 1
ATOM 603 C C . THR A 1 77 ? -11.761 1.822 8.500 1.00 93.31 77 THR A C 1
ATOM 605 O O . THR A 1 77 ? -10.807 2.487 8.892 1.00 93.31 77 THR A O 1
ATOM 608 N N . ILE A 1 78 ? -11.664 0.895 7.551 1.00 93.62 78 ILE A N 1
ATOM 609 C CA . ILE A 1 78 ? -10.408 0.535 6.885 1.00 93.62 78 ILE A CA 1
ATOM 610 C C . ILE A 1 78 ? -10.535 0.839 5.391 1.00 93.62 78 ILE A C 1
ATOM 612 O O . ILE A 1 78 ? -11.608 0.681 4.807 1.00 93.62 78 ILE A O 1
ATOM 616 N N . SER A 1 79 ? -9.474 1.345 4.772 1.00 92.31 79 SER A N 1
ATOM 617 C CA . SER A 1 79 ? -9.429 1.647 3.334 1.00 92.31 79 SER A CA 1
ATOM 618 C C . SER A 1 79 ? -8.052 1.309 2.755 1.00 92.31 79 SER A C 1
ATOM 620 O O . SER A 1 79 ? -7.078 1.443 3.493 1.00 92.31 79 SER A O 1
ATOM 622 N N . PRO A 1 80 ? -7.941 0.920 1.469 1.00 91.25 80 PRO A N 1
ATOM 623 C CA . PRO A 1 80 ? -9.018 0.820 0.477 1.00 91.25 80 PRO A CA 1
ATOM 624 C C . PRO A 1 80 ? -9.968 -0.354 0.700 1.00 91.25 80 PRO A C 1
ATOM 626 O O . PRO A 1 80 ? -9.601 -1.374 1.271 1.00 91.25 80 PRO A O 1
ATOM 629 N N . VAL A 1 81 ? -11.190 -0.213 0.187 1.00 87.12 81 VAL A N 1
ATOM 630 C CA . VAL A 1 81 ? -12.206 -1.283 0.191 1.00 87.12 81 VAL A CA 1
ATOM 631 C C . VAL A 1 81 ? -12.163 -2.146 -1.076 1.00 87.12 81 VAL A C 1
ATOM 633 O O . VAL A 1 81 ? -12.669 -3.263 -1.075 1.00 87.12 81 VAL A O 1
ATOM 636 N N . ALA A 1 82 ? -11.549 -1.646 -2.153 1.00 80.88 82 ALA A N 1
ATOM 637 C CA . ALA A 1 82 ? -11.331 -2.374 -3.400 1.00 80.88 82 ALA A CA 1
ATOM 638 C C . ALA A 1 82 ? -10.125 -1.803 -4.165 1.00 80.88 82 ALA A C 1
ATOM 640 O O . ALA A 1 82 ? -9.720 -0.657 -3.953 1.00 80.88 82 ALA A O 1
ATOM 641 N N . ILE A 1 83 ? -9.570 -2.589 -5.090 1.00 76.44 83 ILE A N 1
ATOM 642 C CA . ILE A 1 83 ? -8.483 -2.145 -5.974 1.00 76.44 83 ILE A CA 1
ATOM 643 C C . ILE A 1 83 ? -8.953 -0.943 -6.808 1.00 76.44 83 ILE A C 1
ATOM 645 O O . ILE A 1 83 ? -10.035 -0.964 -7.395 1.00 76.44 83 ILE A O 1
ATOM 649 N N . GLY A 1 84 ? -8.147 0.121 -6.844 1.00 67.12 84 GLY A N 1
ATOM 650 C CA . GLY A 1 84 ? -8.466 1.358 -7.567 1.00 67.12 84 GLY A CA 1
ATOM 651 C C . GLY A 1 84 ? -9.546 2.230 -6.909 1.00 67.12 84 GLY A C 1
ATOM 652 O O . GLY A 1 84 ? -9.886 3.283 -7.445 1.00 67.12 84 GLY A O 1
ATOM 653 N N . GLN A 1 85 ? -10.077 1.831 -5.749 1.00 63.72 85 GLN A N 1
ATOM 654 C CA . GLN A 1 85 ? -11.082 2.576 -4.990 1.00 63.72 85 GLN A CA 1
ATOM 655 C C . GLN A 1 85 ? -10.471 3.111 -3.691 1.00 63.72 85 GLN A C 1
ATOM 657 O O . GLN A 1 85 ? -10.361 2.395 -2.698 1.00 63.72 85 GLN A O 1
ATOM 662 N N . GLY A 1 86 ? -10.112 4.398 -3.704 1.00 58.59 86 GLY A N 1
ATOM 663 C CA . GLY A 1 86 ? -9.835 5.186 -2.499 1.00 58.59 86 GLY A CA 1
ATOM 664 C C . GLY A 1 86 ? -8.671 4.693 -1.634 1.00 58.59 86 GLY A C 1
ATOM 665 O O . GLY A 1 86 ? -8.897 4.194 -0.535 1.00 58.59 86 GLY A O 1
ATOM 666 N N . SER A 1 87 ? -7.429 4.908 -2.076 1.00 54.66 87 SER A N 1
ATOM 667 C CA . SER A 1 87 ? -6.228 4.572 -1.286 1.00 54.66 87 SER A CA 1
ATOM 668 C C . SER A 1 87 ? -5.104 5.598 -1.362 1.00 54.66 87 SER A C 1
ATOM 670 O O . SER A 1 87 ? -3.960 5.272 -1.094 1.00 54.66 87 SER A O 1
ATOM 672 N N . GLU A 1 88 ? -5.382 6.842 -1.739 1.00 60.69 88 GLU A N 1
ATOM 673 C CA . GLU A 1 88 ? -4.353 7.885 -1.701 1.00 60.69 88 GLU A CA 1
ATOM 674 C C . GLU A 1 88 ? -4.917 9.136 -1.048 1.00 60.69 88 GLU A C 1
ATOM 676 O O . GLU A 1 88 ? -5.029 10.204 -1.653 1.00 60.69 88 GLU A O 1
ATOM 681 N N . LYS A 1 89 ? -5.307 9.004 0.224 1.00 67.12 89 LYS A N 1
ATOM 682 C CA . LYS A 1 89 ? -5.605 10.189 1.023 1.00 67.12 89 LYS A CA 1
ATOM 683 C C . LYS A 1 89 ? -4.285 10.921 1.235 1.00 67.12 89 LYS A C 1
ATOM 685 O O . LYS A 1 89 ? -3.322 10.368 1.768 1.00 67.12 89 LYS A O 1
ATOM 690 N N . LEU A 1 90 ? -4.238 12.162 0.770 1.00 72.50 90 LEU A N 1
ATOM 691 C CA . LEU A 1 90 ? -3.124 13.049 1.034 1.00 72.50 90 LEU A CA 1
ATOM 692 C C . LEU A 1 90 ? -3.239 13.501 2.495 1.00 72.50 90 LEU A C 1
ATOM 694 O O . LEU A 1 90 ? -4.112 14.298 2.834 1.00 72.50 90 LEU A O 1
ATOM 698 N N . VAL A 1 91 ? -2.408 12.935 3.368 1.00 74.56 91 VAL A N 1
ATOM 699 C CA . VAL A 1 91 ? -2.420 13.242 4.801 1.00 74.56 91 VAL A CA 1
ATOM 700 C C . VAL A 1 91 ? -1.387 14.336 5.079 1.00 74.56 91 VAL A C 1
ATOM 702 O O . VAL A 1 91 ? -0.203 14.131 4.785 1.00 74.56 91 VAL A O 1
ATOM 705 N N . PRO A 1 92 ? -1.797 15.497 5.619 1.00 77.19 92 PRO A N 1
ATOM 706 C CA . PRO A 1 92 ? -0.860 16.539 6.013 1.00 77.19 92 PRO A CA 1
ATOM 707 C C . PRO A 1 92 ? -0.038 16.064 7.217 1.00 77.19 92 PRO A C 1
ATOM 709 O O . PRO A 1 92 ? -0.591 15.606 8.213 1.00 77.19 92 PRO A O 1
ATOM 712 N N . LEU A 1 93 ? 1.287 16.177 7.125 1.00 74.56 93 LEU A N 1
ATOM 713 C CA . LEU A 1 93 ? 2.230 15.820 8.194 1.00 74.56 93 LEU A CA 1
ATOM 714 C C . LEU A 1 93 ? 2.817 17.057 8.902 1.00 74.56 93 LEU A C 1
ATOM 716 O O . LEU A 1 93 ? 3.611 16.918 9.826 1.00 74.56 93 LEU A O 1
ATOM 720 N N . GLY A 1 94 ? 2.454 18.266 8.458 1.00 72.88 94 GLY A N 1
ATOM 721 C CA . GLY A 1 94 ? 2.960 19.545 8.964 1.00 72.88 94 GLY A CA 1
ATOM 722 C C . GLY A 1 94 ? 2.822 20.663 7.925 1.00 72.88 94 GLY A C 1
ATOM 723 O O . GLY A 1 94 ? 2.284 20.441 6.838 1.00 72.88 94 GLY A O 1
ATOM 724 N N . ALA A 1 95 ? 3.309 21.869 8.242 1.00 63.09 95 ALA A N 1
ATOM 725 C CA . ALA A 1 95 ? 3.226 23.031 7.353 1.00 63.09 95 ALA A CA 1
ATOM 726 C C . ALA A 1 95 ? 3.906 22.748 5.997 1.00 63.09 95 ALA A C 1
ATOM 728 O O . ALA A 1 95 ? 5.128 22.703 5.889 1.00 63.09 95 ALA A O 1
ATOM 729 N N . GLY A 1 96 ? 3.092 22.521 4.962 1.00 70.06 96 GLY A N 1
ATOM 730 C CA . GLY A 1 96 ? 3.526 22.354 3.573 1.00 70.06 96 GLY A CA 1
ATOM 731 C C . GLY A 1 96 ? 3.901 20.933 3.142 1.00 70.06 96 GLY A C 1
ATOM 732 O O . GLY A 1 96 ? 4.118 20.720 1.953 1.00 70.06 96 GLY A O 1
ATOM 733 N N . THR A 1 97 ? 3.936 19.949 4.048 1.00 75.56 97 THR A N 1
ATOM 734 C CA . THR A 1 97 ? 4.276 18.562 3.682 1.00 75.56 97 THR A CA 1
ATOM 735 C C . THR A 1 97 ? 3.071 17.658 3.840 1.00 75.56 97 THR A C 1
ATOM 737 O O . THR A 1 97 ? 2.471 17.579 4.910 1.00 75.56 97 THR A O 1
ATOM 740 N N . SER A 1 98 ? 2.737 16.939 2.773 1.00 78.56 98 SER A N 1
ATOM 741 C CA . SER A 1 98 ? 1.727 15.893 2.827 1.00 78.56 98 SER A CA 1
ATOM 742 C C . SER A 1 98 ? 2.261 14.598 2.249 1.00 78.56 98 SER A C 1
ATOM 744 O O . SER A 1 98 ? 3.085 14.604 1.333 1.00 78.56 98 SER A O 1
ATOM 746 N N . LYS A 1 99 ? 1.777 13.480 2.781 1.00 79.50 99 LYS A N 1
ATOM 747 C CA . LYS A 1 99 ? 2.168 12.147 2.339 1.00 79.50 99 LYS A CA 1
ATOM 748 C C . LYS A 1 99 ? 0.953 11.398 1.819 1.00 79.50 99 LYS A C 1
ATOM 750 O O . LYS A 1 99 ? -0.137 11.513 2.371 1.00 79.50 99 LYS A O 1
ATOM 755 N N . ARG A 1 100 ? 1.152 10.632 0.748 1.00 80.25 100 ARG A N 1
ATOM 756 C CA . ARG A 1 100 ? 0.155 9.668 0.283 1.00 80.25 100 ARG A CA 1
ATOM 757 C C . ARG A 1 100 ? 0.206 8.449 1.194 1.00 80.25 100 ARG A C 1
ATOM 759 O O . ARG A 1 100 ? 1.286 7.915 1.450 1.00 80.25 100 ARG A O 1
ATOM 766 N N . ILE A 1 101 ? -0.950 8.083 1.723 1.00 87.75 101 ILE A N 1
ATOM 767 C CA . ILE A 1 101 ? -1.122 6.934 2.603 1.00 87.75 101 ILE A CA 1
ATOM 768 C C . ILE A 1 101 ? -1.915 5.881 1.847 1.00 87.75 101 ILE A C 1
ATOM 770 O O . ILE A 1 101 ? -3.024 6.174 1.408 1.00 87.75 101 ILE A O 1
ATOM 774 N N . ASP A 1 102 ? -1.327 4.691 1.727 1.00 89.62 102 ASP A N 1
ATOM 775 C CA . ASP A 1 102 ? -1.840 3.583 0.923 1.00 89.62 102 ASP A CA 1
ATOM 776 C C . ASP A 1 102 ? -2.963 2.823 1.635 1.00 89.62 102 ASP A C 1
ATOM 778 O O . ASP A 1 102 ? -3.901 2.364 0.994 1.00 89.62 102 ASP A O 1
ATOM 782 N N . VAL A 1 103 ? -2.892 2.697 2.963 1.00 92.44 103 VAL A N 1
ATOM 783 C CA . VAL A 1 103 ? -3.941 2.068 3.779 1.00 92.44 103 VAL A CA 1
ATOM 784 C C . VAL A 1 103 ? -4.224 2.932 4.997 1.00 92.44 103 VAL A C 1
ATOM 786 O O . VAL A 1 103 ? -3.296 3.373 5.675 1.00 92.44 103 VAL A O 1
ATOM 789 N N . THR A 1 104 ? -5.496 3.158 5.309 1.00 93.06 104 THR A N 1
ATOM 790 C CA . THR A 1 104 ? -5.910 3.862 6.528 1.00 93.06 104 THR A CA 1
ATOM 791 C C . THR A 1 104 ? -6.768 2.969 7.409 1.00 93.06 104 THR A C 1
ATOM 793 O O . THR A 1 104 ? -7.587 2.194 6.921 1.00 93.06 104 THR A O 1
ATOM 796 N N . VAL A 1 105 ? -6.590 3.097 8.723 1.00 93.69 105 VAL A N 1
ATOM 797 C CA . VAL A 1 105 ? -7.453 2.509 9.752 1.00 93.69 105 VAL A CA 1
ATOM 798 C C . VAL A 1 105 ? -7.912 3.639 10.661 1.00 93.69 105 VAL A C 1
ATOM 800 O O . VAL A 1 105 ? -7.090 4.304 11.289 1.00 93.69 105 VAL A O 1
ATOM 803 N N . VAL A 1 106 ? -9.219 3.874 10.721 1.00 93.06 106 VAL A N 1
ATOM 804 C CA . VAL A 1 106 ? -9.813 5.003 11.441 1.00 93.06 106 VAL A CA 1
ATOM 805 C C . VAL A 1 106 ? -10.769 4.512 12.518 1.00 93.06 106 VAL A C 1
ATOM 807 O O . VAL A 1 106 ? -11.726 3.782 12.245 1.00 93.06 106 VAL A O 1
ATOM 810 N N . ASP A 1 107 ? -10.547 4.985 13.739 1.00 94.12 107 ASP A N 1
ATOM 811 C CA . ASP A 1 107 ? -11.527 4.976 14.815 1.00 94.12 107 ASP A CA 1
ATOM 812 C C . ASP A 1 107 ? -12.172 6.360 14.929 1.00 94.12 107 ASP A C 1
ATOM 814 O O . ASP A 1 107 ? -11.577 7.305 15.449 1.00 94.12 107 ASP A O 1
ATOM 818 N N . LYS A 1 108 ? -13.414 6.482 14.456 1.00 86.88 108 LYS A N 1
ATOM 819 C CA . LYS A 1 108 ? -14.150 7.752 14.493 1.00 86.88 108 LYS A CA 1
ATOM 820 C C . LYS A 1 108 ? -14.576 8.158 15.904 1.00 86.88 108 LYS A C 1
ATOM 822 O O . LYS A 1 108 ? -14.797 9.340 16.132 1.00 86.88 108 LYS A O 1
ATOM 827 N N . VAL A 1 109 ? -14.708 7.203 16.826 1.00 89.44 109 VAL A N 1
ATOM 828 C CA . VAL A 1 109 ? -15.128 7.471 18.209 1.00 89.44 109 VAL A CA 1
ATOM 829 C C . VAL A 1 109 ? -13.963 8.055 18.998 1.00 89.44 109 VAL A C 1
ATOM 831 O O . VAL A 1 109 ? -14.139 9.025 19.727 1.00 89.44 109 VAL A O 1
ATOM 834 N N . LEU A 1 110 ? -12.768 7.488 18.820 1.00 90.62 110 LEU A N 1
ATOM 835 C CA . LEU A 1 110 ? -11.557 7.942 19.509 1.00 90.62 110 LEU A CA 1
ATOM 836 C C . LEU A 1 110 ? -10.812 9.061 18.767 1.00 90.62 110 LEU A C 1
ATOM 838 O O . LEU A 1 110 ? -9.875 9.632 19.317 1.00 90.62 110 LEU A O 1
ATOM 842 N N . GLY A 1 111 ? -11.193 9.358 17.521 1.00 88.69 111 GLY A N 1
ATOM 843 C CA . GLY A 1 111 ? -10.475 10.309 16.670 1.00 88.69 111 GLY A CA 1
ATOM 844 C C . GLY A 1 111 ? -9.079 9.822 16.260 1.00 88.69 111 GLY A C 1
ATOM 845 O O . GLY A 1 111 ? -8.207 10.640 15.981 1.00 88.69 111 GLY A O 1
ATOM 846 N N . LEU A 1 112 ? -8.852 8.504 16.242 1.00 90.25 112 LEU A N 1
ATOM 847 C CA . LEU A 1 112 ? -7.566 7.898 15.892 1.00 90.25 112 LEU A CA 1
ATOM 848 C C . LEU A 1 112 ? -7.529 7.539 14.401 1.00 90.25 112 LEU A C 1
ATOM 850 O O . LEU A 1 112 ? -8.421 6.853 13.907 1.00 90.25 112 LEU A O 1
ATOM 854 N N . GLU A 1 113 ? -6.463 7.933 13.706 1.00 90.38 113 GLU A N 1
ATOM 855 C CA . GLU A 1 113 ? -6.167 7.531 12.326 1.00 90.38 113 GLU A CA 1
ATOM 856 C C . GLU A 1 113 ? -4.756 6.932 12.268 1.00 90.38 113 GLU A C 1
ATOM 858 O O . GLU A 1 113 ? -3.777 7.572 12.652 1.00 90.38 113 GLU A O 1
ATOM 863 N N . ILE A 1 114 ? -4.655 5.689 11.797 1.00 91.00 114 ILE A N 1
ATOM 864 C CA . ILE A 1 114 ? -3.389 5.014 11.504 1.00 91.00 114 ILE A CA 1
ATOM 865 C C . ILE A 1 114 ? -3.241 4.966 9.988 1.00 91.00 114 ILE A C 1
ATOM 867 O O . ILE A 1 114 ? -4.106 4.430 9.296 1.00 91.00 114 ILE A O 1
ATOM 871 N N . GLY A 1 115 ? -2.139 5.514 9.482 1.00 90.69 115 GLY A N 1
ATOM 872 C CA . GLY A 1 115 ? -1.777 5.445 8.073 1.00 90.69 115 GLY A CA 1
ATOM 873 C C . GLY A 1 115 ? -0.618 4.485 7.834 1.00 90.69 115 GLY A C 1
ATOM 874 O O . GLY A 1 115 ? 0.430 4.607 8.467 1.00 90.69 115 GLY A O 1
ATOM 875 N N . ILE A 1 116 ? -0.782 3.564 6.889 1.00 91.00 116 ILE A N 1
ATOM 876 C CA . ILE A 1 116 ? 0.265 2.654 6.424 1.00 91.00 116 ILE A CA 1
ATOM 877 C C . ILE A 1 116 ? 0.673 3.089 5.020 1.00 91.00 116 ILE A C 1
ATOM 879 O O . ILE A 1 116 ? -0.167 3.292 4.146 1.00 91.00 116 ILE A O 1
ATOM 883 N N . SER A 1 117 ? 1.979 3.240 4.813 1.00 88.56 117 SER A N 1
ATOM 884 C CA . SER A 1 117 ? 2.550 3.577 3.513 1.00 88.56 117 SER A CA 1
ATOM 885 C C . SER A 1 117 ? 3.431 2.434 3.025 1.00 88.56 117 SER A C 1
ATOM 887 O O . SER A 1 117 ? 4.323 1.980 3.746 1.00 88.56 117 SER A O 1
ATOM 889 N N . LEU A 1 118 ? 3.178 1.977 1.804 1.00 87.69 118 LEU A N 1
ATOM 890 C CA . LEU A 1 118 ? 3.890 0.907 1.131 1.00 87.69 118 LEU A CA 1
ATOM 891 C C . LEU A 1 118 ? 4.977 1.492 0.232 1.00 87.69 118 LEU A C 1
ATOM 893 O O . LEU A 1 118 ? 4.808 2.516 -0.426 1.00 87.69 118 LEU A O 1
ATOM 897 N N . LYS A 1 119 ? 6.135 0.831 0.194 1.00 85.25 119 LYS A N 1
ATOM 898 C CA . LYS A 1 119 ? 7.259 1.269 -0.637 1.00 85.25 119 LYS A CA 1
ATOM 899 C C . LYS A 1 119 ? 7.882 0.068 -1.337 1.00 85.25 119 LYS A C 1
ATOM 901 O O . LYS A 1 119 ? 8.585 -0.718 -0.700 1.00 85.25 119 LYS A O 1
ATOM 906 N N . GLY A 1 120 ? 7.669 -0.045 -2.645 1.00 83.25 120 GLY A N 1
ATOM 907 C CA . GLY A 1 120 ? 8.268 -1.091 -3.482 1.00 83.25 120 GLY A CA 1
ATOM 908 C C . GLY A 1 120 ? 9.743 -0.832 -3.815 1.00 83.25 120 GLY A C 1
ATOM 909 O O . GLY A 1 120 ? 10.180 0.317 -3.868 1.00 83.25 120 GLY A O 1
ATOM 910 N N . LEU A 1 121 ? 10.506 -1.909 -4.024 1.00 86.25 121 LEU A N 1
ATOM 911 C CA . LEU A 1 121 ? 11.880 -1.930 -4.568 1.00 86.25 121 LEU A CA 1
ATOM 912 C C . LEU A 1 121 ? 11.894 -2.679 -5.903 1.00 86.25 121 LEU A C 1
ATOM 914 O O . LEU A 1 121 ? 12.645 -3.625 -6.116 1.00 86.25 121 LEU A O 1
ATOM 918 N N . ASN A 1 122 ? 10.975 -2.305 -6.784 1.00 86.31 122 ASN A N 1
ATOM 919 C CA . ASN A 1 122 ? 10.592 -3.159 -7.903 1.00 86.31 122 ASN A CA 1
ATOM 920 C C . ASN A 1 122 ? 11.561 -3.104 -9.085 1.00 86.31 122 ASN A C 1
ATOM 922 O O . ASN A 1 122 ? 11.518 -3.980 -9.939 1.00 86.31 122 ASN A O 1
ATOM 926 N N . PHE A 1 123 ? 12.418 -2.091 -9.176 1.00 86.75 123 PHE A N 1
ATOM 927 C CA . PHE A 1 123 ? 13.368 -1.909 -10.273 1.00 86.75 123 PHE A CA 1
ATOM 928 C C . PHE A 1 123 ? 14.660 -1.301 -9.728 1.00 86.75 123 PHE A C 1
ATOM 930 O O . PHE A 1 123 ? 14.638 -0.646 -8.685 1.00 86.75 123 PHE A O 1
ATOM 937 N N . ARG A 1 124 ? 15.773 -1.541 -10.426 1.00 80.38 124 ARG A N 1
ATOM 938 C CA . ARG A 1 124 ? 17.038 -0.844 -10.165 1.00 80.38 124 ARG A CA 1
ATOM 939 C C . ARG A 1 124 ? 16.923 0.619 -10.584 1.00 80.38 124 ARG A C 1
ATOM 941 O O . ARG A 1 124 ? 16.123 0.940 -11.470 1.00 80.38 124 ARG A O 1
ATOM 948 N N . ASP A 1 125 ? 17.719 1.472 -9.955 1.00 73.75 125 ASP A N 1
ATOM 949 C CA . ASP A 1 125 ? 17.836 2.872 -10.358 1.00 73.75 125 ASP A CA 1
ATOM 950 C C . ASP A 1 125 ? 18.444 2.989 -11.771 1.00 73.75 125 ASP A C 1
ATOM 952 O O . ASP A 1 125 ? 19.186 2.119 -12.223 1.00 73.75 125 ASP A O 1
ATOM 956 N N . SER A 1 126 ? 18.127 4.058 -12.505 1.00 66.88 126 SER A N 1
ATOM 957 C CA . SER A 1 126 ? 18.671 4.278 -13.852 1.00 66.88 126 SER A CA 1
ATOM 958 C C . SER A 1 126 ? 20.168 4.583 -13.841 1.00 66.88 126 SER A C 1
ATOM 960 O O . SER A 1 126 ? 20.845 4.338 -14.836 1.00 66.88 126 SER A O 1
ATOM 962 N N . ASN A 1 127 ? 20.674 5.122 -12.727 1.00 66.62 127 ASN A N 1
ATOM 963 C CA . ASN A 1 127 ? 22.055 5.585 -12.585 1.00 66.62 127 ASN A CA 1
ATOM 964 C C . ASN A 1 127 ? 22.952 4.615 -11.795 1.00 66.62 127 ASN A C 1
ATOM 966 O O . ASN A 1 127 ? 24.132 4.907 -11.604 1.00 66.62 127 ASN A O 1
ATOM 970 N N . GLY A 1 128 ? 22.431 3.473 -11.336 1.00 63.72 128 GLY A N 1
ATOM 971 C CA . GLY A 1 128 ? 23.211 2.505 -10.568 1.00 63.72 128 GLY A CA 1
ATOM 972 C C . GLY A 1 128 ? 22.592 1.111 -10.527 1.00 63.72 128 GLY A C 1
ATOM 973 O O . GLY A 1 128 ? 21.388 0.936 -10.657 1.00 63.72 128 GLY A O 1
ATOM 974 N N . ASP A 1 129 ? 23.423 0.101 -10.268 1.00 66.62 129 ASP A N 1
ATOM 975 C CA . ASP A 1 129 ? 22.985 -1.298 -10.126 1.00 66.62 129 ASP A CA 1
ATOM 976 C C . ASP A 1 129 ? 22.236 -1.594 -8.814 1.00 66.62 129 ASP A C 1
ATOM 978 O O . ASP A 1 129 ? 21.898 -2.743 -8.512 1.00 66.62 129 ASP A O 1
ATOM 982 N N . GLN A 1 130 ? 21.967 -0.563 -8.017 1.00 69.06 130 GLN A N 1
ATOM 983 C CA . GLN A 1 130 ? 21.308 -0.693 -6.731 1.00 69.06 130 GLN A CA 1
ATOM 984 C C . GLN A 1 130 ? 19.787 -0.646 -6.888 1.00 69.06 130 GLN A C 1
ATOM 986 O O . GLN A 1 130 ? 19.227 0.127 -7.666 1.00 69.06 130 GLN A O 1
ATOM 991 N N . PHE A 1 131 ? 19.103 -1.453 -6.080 1.00 66.25 131 PHE A N 1
ATOM 992 C CA . PHE A 1 131 ? 17.690 -1.258 -5.766 1.00 66.25 131 PHE A CA 1
ATOM 993 C C . PHE A 1 131 ? 17.603 -0.209 -4.659 1.00 66.25 131 PHE A C 1
ATOM 995 O O . PHE A 1 131 ? 17.181 -0.509 -3.543 1.00 66.25 131 PHE A O 1
ATOM 1002 N N . ASP A 1 132 ? 18.103 0.994 -4.933 1.00 53.84 132 ASP A N 1
ATOM 1003 C CA . ASP A 1 132 ? 18.105 2.049 -3.934 1.00 53.84 132 ASP A CA 1
ATOM 1004 C C . ASP A 1 132 ? 16.783 2.814 -4.019 1.00 53.84 132 ASP A C 1
ATOM 1006 O O . ASP A 1 132 ? 16.358 3.321 -5.057 1.00 53.84 132 ASP A O 1
ATOM 1010 N N . LYS A 1 133 ? 16.090 2.874 -2.889 1.00 55.56 133 LYS A N 1
ATOM 1011 C CA . LYS A 1 133 ? 15.225 4.018 -2.587 1.00 55.56 133 LYS A CA 1
ATOM 1012 C C . LYS A 1 133 ? 16.201 5.085 -2.115 1.00 55.56 133 LYS A C 1
ATOM 1014 O O . LYS A 1 133 ? 17.182 4.715 -1.504 1.00 55.56 133 LYS A O 1
ATOM 1019 N N . ASN A 1 134 ? 15.906 6.377 -2.139 1.00 39.03 134 ASN A N 1
ATOM 1020 C CA . ASN A 1 134 ? 16.514 7.187 -1.077 1.00 39.03 134 ASN A CA 1
ATOM 1021 C C . ASN A 1 134 ? 16.035 6.619 0.286 1.00 39.03 134 ASN A C 1
ATOM 1023 O O . ASN A 1 134 ? 14.864 6.759 0.668 1.00 39.03 134 ASN A O 1
ATOM 1027 N N . LEU A 1 135 ? 16.942 5.850 0.900 1.00 35.41 135 LEU A N 1
ATOM 1028 C CA . LEU A 1 135 ? 17.011 5.235 2.227 1.00 35.41 135 LEU A CA 1
ATOM 1029 C C . LEU A 1 135 ? 18.272 5.763 2.944 1.00 35.41 135 LEU A C 1
ATOM 1031 O O . LEU A 1 135 ? 18.757 5.162 3.895 1.00 35.41 135 LEU A O 1
ATOM 1035 N N . THR A 1 136 ? 18.790 6.916 2.515 1.00 25.77 136 THR A N 1
ATOM 1036 C CA . THR A 1 136 ? 19.635 7.772 3.338 1.00 25.77 136 THR A CA 1
ATOM 1037 C C . THR A 1 136 ? 18.739 8.834 3.958 1.00 25.77 136 THR A C 1
ATOM 1039 O O . THR A 1 136 ? 18.161 9.680 3.278 1.00 25.77 136 THR A O 1
ATOM 1042 N N . GLY A 1 137 ? 18.574 8.751 5.276 1.00 27.20 137 GLY A N 1
ATOM 1043 C CA . GLY A 1 137 ? 18.158 9.913 6.037 1.00 27.20 137 GLY A CA 1
ATOM 1044 C C . GLY A 1 137 ? 19.171 11.033 5.818 1.00 27.20 137 GLY A C 1
ATOM 1045 O O . GLY A 1 137 ? 20.375 10.835 6.000 1.00 27.20 137 GLY A O 1
ATOM 1046 N N . ARG A 1 138 ? 18.663 12.197 5.434 1.00 28.52 138 ARG A N 1
ATOM 1047 C CA . ARG A 1 138 ? 19.060 13.470 6.021 1.00 28.52 138 ARG A CA 1
ATOM 1048 C C . ARG A 1 138 ? 17.790 14.230 6.355 1.00 28.52 138 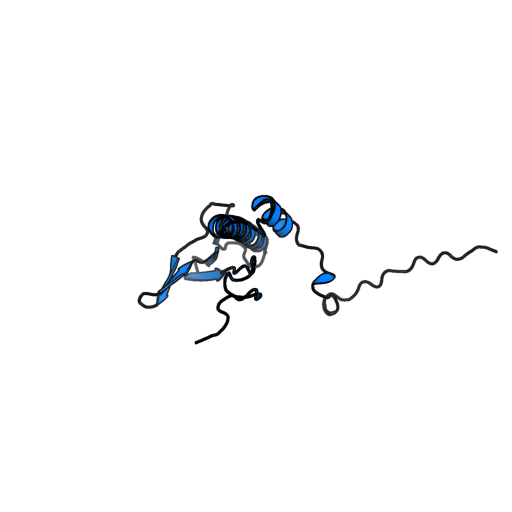ARG A C 1
ATOM 1050 O O . ARG A 1 138 ? 16.880 14.217 5.497 1.00 28.52 138 ARG A O 1
#

Radius of gyration: 20.6 Å; chains: 1; bounding box: 39×82×40 Å

pLDDT: mean 79.57, std 17.83, range [25.77, 96.31]

Secondary structure (DSSP, 8-state):
--------------TTT--GGGSPPPHHHHHHHHHH-S--TT--HHHHHHHHHHHHHHHHHHHHHHHHH-GGGTT-EEE-SBTTBS--EEEEEETTEEEEESEEEEETTTTEEEEE------S--TTSSS---S----